Protein AF-W2MAV2-F1 (afdb_monomer_lite)

Organism: Phytophthora nicotianae (NCBI:txid4792)

pLDDT: mean 82.29, std 8.63, range [58.81, 96.38]

Sequence (93 aa):
MERYDATMWNVQEMVRYEVDIINRTNNPLEKYNRDFASRLGTHPSLLAFIEGTKKEAERYIRLMDDIKHGRQSAPHHAPPVQPVVPASYASFV

Radius of gyration: 19.49 Å; chains: 1; bounding box: 58×36×42 Å

Foldseek 3Di:
DDDDDPVLPDVVVCVVVVQDDDDPDPCVPVVVVVVLCVVQDDDHDPVSVVVSVVVVVVVVSVVSVCSSVVNDDDDDDDPDDDDDDPPVVVVDD

Structure (mmCIF, N/CA/C/O backbone):
data_AF-W2MAV2-F1
#
_entry.id   AF-W2MAV2-F1
#
loop_
_atom_site.group_PDB
_atom_site.id
_atom_site.type_symbol
_atom_site.label_atom_id
_atom_site.label_alt_id
_atom_site.label_comp_id
_atom_site.label_asym_id
_atom_site.label_entity_id
_atom_site.label_seq_id
_atom_site.pdbx_PDB_ins_code
_atom_site.Cartn_x
_atom_site.Cartn_y
_atom_site.Cartn_z
_atom_site.occupancy
_atom_site.B_iso_or_equiv
_atom_site.auth_seq_id
_atom_site.auth_comp_id
_atom_site.auth_asym_id
_atom_site.auth_atom_id
_atom_site.pdbx_PDB_model_num
ATOM 1 N N . MET A 1 1 ? -17.879 -2.624 15.041 1.00 58.81 1 MET A N 1
ATOM 2 C CA . MET A 1 1 ? -16.564 -3.186 14.674 1.00 58.81 1 MET A CA 1
ATOM 3 C C . MET A 1 1 ? -16.864 -4.398 13.820 1.00 58.81 1 MET A C 1
ATOM 5 O O . MET A 1 1 ? -17.425 -5.354 14.345 1.00 58.81 1 MET A O 1
ATOM 9 N N . GLU A 1 2 ? -16.657 -4.297 12.509 1.00 70.25 2 GLU A N 1
ATOM 10 C CA . GLU A 1 2 ? -16.868 -5.433 11.607 1.00 70.25 2 GLU A CA 1
ATOM 11 C C . GLU A 1 2 ? -15.884 -6.551 11.959 1.00 70.25 2 GLU A C 1
ATOM 13 O O . GLU A 1 2 ? -14.749 -6.288 12.367 1.00 70.25 2 GLU A O 1
ATOM 18 N N . ARG A 1 3 ? -16.352 -7.797 11.881 1.00 75.50 3 ARG A N 1
ATOM 19 C CA . ARG A 1 3 ? -15.523 -8.982 12.104 1.00 75.50 3 ARG A CA 1
ATOM 20 C C . ARG A 1 3 ? -15.126 -9.527 10.742 1.00 75.50 3 ARG A C 1
ATOM 22 O O . ARG A 1 3 ? -15.993 -9.762 9.909 1.00 75.50 3 ARG A O 1
ATOM 29 N N . TYR A 1 4 ? -13.832 -9.728 10.549 1.00 72.69 4 TYR A N 1
ATOM 30 C CA . TYR A 1 4 ? -13.276 -10.272 9.318 1.00 72.69 4 TYR A CA 1
ATOM 31 C C . TYR A 1 4 ? -12.933 -11.739 9.530 1.00 72.69 4 TYR A C 1
ATOM 33 O O . TYR A 1 4 ? -12.363 -12.099 10.563 1.00 72.69 4 TYR A O 1
ATOM 41 N N . ASP A 1 5 ? -13.304 -12.579 8.570 1.00 80.25 5 ASP A N 1
ATOM 42 C CA . ASP A 1 5 ? -12.988 -14.001 8.617 1.00 80.25 5 ASP A CA 1
ATOM 43 C C . ASP A 1 5 ? -11.471 -14.233 8.491 1.00 80.25 5 ASP A C 1
ATOM 45 O O . ASP A 1 5 ? -10.768 -13.479 7.814 1.00 80.25 5 ASP A O 1
ATOM 49 N N . ALA A 1 6 ? -10.943 -15.279 9.131 1.00 75.81 6 ALA A N 1
ATOM 50 C CA . ALA A 1 6 ? -9.512 -15.587 9.088 1.00 75.81 6 ALA A CA 1
ATOM 51 C C . ALA A 1 6 ? -9.012 -15.872 7.659 1.00 75.81 6 ALA A C 1
ATOM 53 O O . ALA A 1 6 ? -7.869 -15.548 7.325 1.00 75.81 6 ALA A O 1
ATOM 54 N N . THR A 1 7 ? -9.874 -16.409 6.787 1.00 77.69 7 THR A N 1
ATOM 55 C CA . THR A 1 7 ? -9.564 -16.618 5.367 1.00 77.69 7 THR A CA 1
ATOM 56 C C . THR A 1 7 ? -9.258 -15.311 4.651 1.00 77.69 7 THR A C 1
ATOM 58 O O . THR A 1 7 ? -8.508 -15.326 3.674 1.00 77.69 7 THR A O 1
ATOM 61 N N . MET A 1 8 ? -9.746 -14.167 5.149 1.00 73.25 8 MET A N 1
ATOM 62 C CA . MET A 1 8 ? -9.478 -12.855 4.572 1.00 73.25 8 MET A CA 1
ATOM 63 C C . MET A 1 8 ? -7.982 -12.565 4.486 1.00 73.25 8 MET A C 1
ATOM 65 O O . MET A 1 8 ? -7.530 -12.105 3.443 1.00 73.25 8 MET A O 1
ATOM 69 N N . TRP A 1 9 ? -7.213 -12.935 5.508 1.00 75.44 9 TRP A N 1
ATOM 70 C CA . TRP A 1 9 ? -5.767 -12.710 5.577 1.00 75.44 9 TRP A CA 1
ATOM 71 C C . TRP A 1 9 ? -4.934 -13.829 4.947 1.00 75.44 9 TRP A C 1
ATOM 73 O O . TRP A 1 9 ? -3.710 -13.731 4.869 1.00 75.44 9 TRP A O 1
ATOM 83 N N . ASN A 1 10 ? -5.582 -14.904 4.498 1.00 79.31 10 ASN A N 1
ATOM 84 C CA . ASN A 1 10 ? -4.896 -16.076 3.987 1.00 79.31 10 ASN A CA 1
ATOM 85 C C . ASN A 1 10 ? -4.434 -15.871 2.534 1.00 79.31 10 ASN A C 1
ATOM 87 O O . ASN A 1 10 ? -5.178 -16.108 1.583 1.00 79.31 10 ASN A O 1
ATOM 91 N N . VAL A 1 11 ? -3.182 -15.442 2.369 1.00 74.38 11 VAL A N 1
ATOM 92 C CA . VAL A 1 11 ? -2.543 -15.249 1.055 1.00 74.38 11 VAL A CA 1
ATOM 93 C C . VAL A 1 11 ? -2.269 -16.584 0.344 1.00 74.38 11 VAL A C 1
ATOM 95 O O . VAL A 1 11 ? -2.263 -16.625 -0.882 1.00 74.38 11 VAL A O 1
ATOM 98 N N . GLN A 1 12 ? -2.115 -17.696 1.077 1.00 74.31 12 GLN A N 1
ATOM 99 C CA . GLN A 1 12 ? -1.957 -19.030 0.472 1.00 74.31 12 GLN A CA 1
ATOM 100 C C . GLN A 1 12 ? -3.186 -19.437 -0.348 1.00 74.31 12 GLN A C 1
ATOM 102 O O . GLN A 1 12 ? -3.044 -20.052 -1.401 1.00 74.31 12 GLN A O 1
ATOM 107 N N . GLU A 1 13 ? -4.386 -19.049 0.085 1.00 75.00 13 GLU A N 1
ATOM 108 C CA . GLU A 1 13 ? -5.604 -19.284 -0.698 1.00 75.00 13 GLU A CA 1
ATOM 109 C C . GLU A 1 13 ? -5.573 -18.515 -2.022 1.00 75.00 13 GLU A C 1
ATOM 111 O O . GLU A 1 13 ? -5.998 -19.037 -3.041 1.00 75.00 13 GLU A O 1
ATOM 116 N N . MET A 1 14 ? -4.985 -17.318 -2.060 1.00 76.44 14 MET A N 1
ATOM 117 C CA . MET A 1 14 ? -4.873 -16.532 -3.296 1.00 76.44 14 MET A CA 1
ATOM 118 C C . MET A 1 14 ? -3.982 -17.233 -4.331 1.00 76.44 14 MET A C 1
ATOM 120 O O . MET A 1 14 ? -4.312 -17.243 -5.511 1.00 76.44 14 MET A O 1
ATOM 124 N N . VAL A 1 15 ? -2.912 -17.896 -3.879 1.00 75.94 15 VAL A N 1
ATOM 125 C CA . VAL A 1 15 ? -2.070 -18.750 -4.736 1.00 75.94 15 VAL A CA 1
ATOM 126 C C . VAL A 1 15 ? -2.855 -19.961 -5.252 1.00 75.94 15 VAL A C 1
ATOM 128 O O . VAL A 1 15 ? -2.718 -20.326 -6.415 1.00 75.94 15 VAL A O 1
ATOM 131 N N . ARG A 1 16 ? -3.707 -20.571 -4.415 1.00 74.44 16 ARG A N 1
ATOM 132 C CA . ARG A 1 16 ? -4.567 -21.702 -4.813 1.00 74.44 16 ARG A CA 1
ATOM 133 C C . ARG A 1 16 ? -5.624 -21.319 -5.849 1.00 74.44 16 ARG A C 1
ATOM 135 O O . ARG A 1 16 ? -5.929 -22.140 -6.703 1.00 74.44 16 ARG A O 1
ATOM 142 N N . TYR A 1 17 ? -6.155 -20.098 -5.787 1.00 73.50 17 TYR A N 1
ATOM 143 C CA . TYR A 1 17 ? -7.103 -19.558 -6.772 1.00 73.50 17 TYR A CA 1
ATOM 144 C C . TYR A 1 17 ? -6.414 -18.905 -7.982 1.00 73.50 17 TYR A C 1
ATOM 146 O O . TYR A 1 17 ? -7.048 -18.127 -8.689 1.00 73.50 17 TYR A O 1
ATOM 154 N N . GLU A 1 18 ? -5.128 -19.199 -8.210 1.00 78.06 18 GLU A N 1
ATOM 155 C CA . GLU A 1 18 ? -4.349 -18.720 -9.362 1.00 78.06 18 GLU A CA 1
ATOM 156 C C . GLU A 1 18 ? -4.318 -17.187 -9.500 1.00 78.06 18 GLU A C 1
ATOM 158 O O . GLU A 1 18 ? -4.153 -16.640 -10.591 1.00 78.06 18 GLU A O 1
ATOM 163 N N . VAL A 1 19 ? -4.441 -16.466 -8.380 1.00 76.12 19 VAL A N 1
ATOM 164 C CA . VAL A 1 19 ? -4.232 -15.019 -8.366 1.00 76.12 19 VAL A CA 1
ATOM 165 C C . VAL A 1 19 ? -2.746 -14.754 -8.590 1.00 76.12 19 VAL A C 1
ATOM 167 O O . VAL A 1 19 ? -1.903 -15.150 -7.782 1.00 76.12 19 VAL A O 1
ATOM 170 N N . ASP A 1 20 ? -2.422 -14.053 -9.675 1.00 71.69 20 ASP A N 1
ATOM 171 C CA . ASP A 1 20 ? -1.049 -13.683 -10.015 1.00 71.69 20 ASP A CA 1
ATOM 172 C C . ASP A 1 20 ? -0.522 -12.589 -9.068 1.00 71.69 20 ASP A C 1
ATOM 174 O O . ASP A 1 20 ? -0.754 -11.389 -9.248 1.00 71.69 20 ASP A O 1
ATOM 178 N N . ILE A 1 21 ? 0.169 -13.008 -8.003 1.00 70.69 21 ILE A N 1
ATOM 179 C CA . ILE A 1 21 ? 0.787 -12.109 -7.023 1.00 70.69 21 ILE A CA 1
ATOM 180 C C . ILE A 1 21 ? 2.266 -11.932 -7.370 1.00 70.69 21 ILE A C 1
ATOM 182 O O . ILE A 1 21 ? 3.135 -12.657 -6.885 1.00 70.69 21 ILE A O 1
ATOM 186 N N . ILE A 1 22 ? 2.569 -10.912 -8.173 1.00 68.50 22 ILE A N 1
ATOM 187 C CA . ILE A 1 22 ? 3.950 -10.550 -8.515 1.00 68.50 22 ILE A CA 1
ATOM 188 C C . ILE A 1 22 ? 4.412 -9.380 -7.646 1.00 68.50 22 ILE A C 1
ATOM 190 O O . ILE A 1 22 ? 3.917 -8.256 -7.768 1.00 68.50 22 ILE A O 1
ATOM 194 N N . ASN A 1 23 ? 5.430 -9.603 -6.812 1.00 65.19 23 ASN A N 1
ATOM 195 C CA . ASN A 1 23 ? 6.102 -8.504 -6.125 1.00 65.19 23 ASN A CA 1
ATOM 196 C C . ASN A 1 23 ? 7.043 -7.774 -7.096 1.00 65.19 23 ASN A C 1
ATOM 198 O O . ASN A 1 23 ? 8.140 -8.240 -7.388 1.00 65.19 23 ASN A O 1
ATOM 202 N N . ARG A 1 24 ? 6.601 -6.621 -7.609 1.00 64.75 24 ARG A N 1
ATOM 203 C CA . ARG A 1 24 ? 7.364 -5.796 -8.566 1.00 64.75 24 ARG A CA 1
ATOM 204 C C . ARG A 1 24 ? 8.171 -4.670 -7.917 1.00 64.75 24 ARG A C 1
ATOM 206 O O . ARG A 1 24 ? 8.642 -3.781 -8.620 1.00 64.75 24 ARG A O 1
ATOM 213 N N . THR A 1 25 ? 8.300 -4.651 -6.591 1.00 66.00 25 THR A N 1
ATOM 214 C CA . THR A 1 25 ? 9.004 -3.576 -5.889 1.00 66.00 25 THR A CA 1
ATOM 215 C C . THR A 1 25 ? 10.113 -4.159 -5.016 1.00 66.00 25 THR A C 1
ATOM 217 O O . THR A 1 25 ? 9.878 -5.015 -4.171 1.00 66.00 25 THR A O 1
ATOM 220 N N . ASN A 1 26 ? 11.332 -3.644 -5.175 1.00 74.31 26 ASN A N 1
ATOM 221 C CA . ASN A 1 26 ? 12.499 -4.128 -4.425 1.00 74.31 26 ASN A CA 1
ATOM 222 C C . ASN A 1 26 ? 12.489 -3.691 -2.946 1.00 74.31 26 ASN A C 1
ATOM 224 O O . ASN A 1 26 ? 13.343 -4.113 -2.176 1.00 74.31 26 ASN A O 1
ATOM 228 N N . ASN A 1 27 ? 11.544 -2.830 -2.543 1.00 83.44 27 ASN A N 1
ATOM 229 C CA . ASN A 1 27 ? 11.407 -2.351 -1.167 1.00 83.44 27 ASN A CA 1
ATOM 230 C C . ASN A 1 27 ? 9.937 -2.026 -0.790 1.00 83.44 27 ASN A C 1
ATOM 232 O O . ASN A 1 27 ? 9.544 -0.854 -0.734 1.00 83.44 27 ASN A O 1
ATOM 236 N N . PRO A 1 28 ? 9.082 -3.052 -0.610 1.00 79.31 28 PRO A N 1
ATOM 237 C CA . PRO A 1 28 ? 7.640 -2.871 -0.405 1.00 79.31 28 PRO A CA 1
ATOM 238 C C . PRO A 1 28 ? 7.297 -2.214 0.928 1.00 79.31 28 PRO A C 1
ATOM 240 O O . PRO A 1 28 ? 6.383 -1.392 0.979 1.00 79.31 28 PRO A O 1
ATOM 243 N N . LEU A 1 29 ? 8.045 -2.536 1.984 1.00 85.38 29 LEU A N 1
ATOM 244 C CA . LEU A 1 29 ? 7.806 -1.992 3.316 1.00 85.38 29 LEU A CA 1
ATOM 245 C C . LEU A 1 29 ? 8.099 -0.490 3.367 1.00 85.38 29 LEU A C 1
ATOM 247 O O . LEU A 1 29 ? 7.298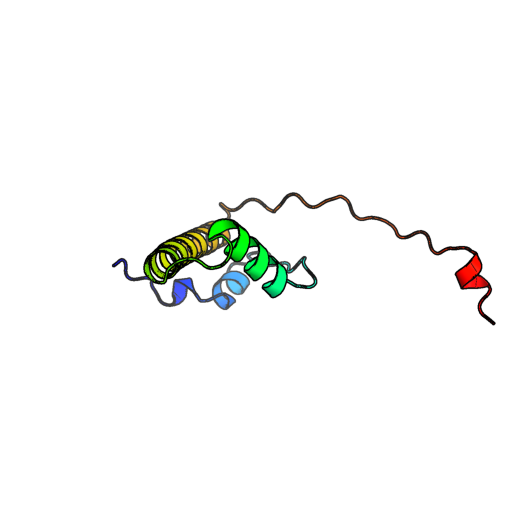 0.275 3.892 1.00 85.38 29 LEU A O 1
ATOM 251 N N . GLU A 1 30 ? 9.199 -0.054 2.755 1.00 88.75 30 GLU A N 1
ATOM 252 C CA . GLU A 1 30 ? 9.547 1.366 2.673 1.00 88.75 30 GLU A CA 1
ATOM 253 C C . GLU A 1 30 ? 8.508 2.165 1.888 1.00 88.75 30 GLU A C 1
ATOM 255 O O . GLU A 1 30 ? 8.104 3.252 2.301 1.00 88.75 30 GLU A O 1
ATOM 260 N N . LYS A 1 31 ? 8.034 1.621 0.757 1.00 86.56 31 LYS A N 1
ATOM 261 C CA . LYS A 1 31 ? 6.955 2.253 -0.007 1.00 86.56 31 LYS A CA 1
ATOM 262 C C . LYS A 1 31 ? 5.698 2.392 0.850 1.00 86.56 31 LYS A C 1
ATOM 264 O O . LYS A 1 31 ? 5.134 3.479 0.899 1.00 86.56 31 LYS A O 1
ATOM 269 N N . TYR A 1 32 ? 5.294 1.323 1.536 1.00 88.94 32 TYR A N 1
ATOM 270 C CA . TYR A 1 32 ? 4.146 1.360 2.438 1.00 88.94 32 TYR A CA 1
ATOM 271 C C . TYR A 1 32 ? 4.316 2.421 3.531 1.00 88.94 32 TYR A C 1
ATOM 273 O O . TYR A 1 32 ? 3.428 3.251 3.703 1.00 88.94 32 TYR A O 1
ATOM 281 N N . ASN A 1 33 ? 5.461 2.447 4.218 1.00 89.56 33 ASN A N 1
ATOM 282 C CA . ASN A 1 33 ? 5.725 3.406 5.290 1.00 89.56 33 ASN A CA 1
ATOM 283 C C . ASN A 1 33 ? 5.663 4.850 4.786 1.00 89.56 33 ASN A C 1
ATOM 285 O O . ASN A 1 33 ? 5.067 5.703 5.440 1.00 89.56 33 ASN A O 1
ATOM 289 N N . ARG A 1 34 ? 6.227 5.123 3.604 1.00 90.38 34 ARG A N 1
ATOM 290 C CA . ARG A 1 34 ? 6.174 6.446 2.975 1.00 90.38 34 ARG A CA 1
ATOM 291 C C . ARG A 1 34 ? 4.750 6.843 2.586 1.00 90.38 34 ARG A C 1
ATOM 293 O O . ARG A 1 34 ? 4.334 7.958 2.892 1.00 90.38 34 ARG A O 1
ATOM 300 N N . ASP A 1 35 ? 4.000 5.945 1.951 1.00 89.69 35 ASP A N 1
ATOM 301 C CA . ASP A 1 35 ? 2.610 6.194 1.554 1.00 89.69 35 ASP A CA 1
ATOM 302 C C . ASP A 1 35 ? 1.728 6.430 2.793 1.00 89.69 35 ASP A C 1
ATOM 304 O O . ASP A 1 35 ? 0.947 7.380 2.832 1.00 89.69 35 ASP A O 1
ATOM 308 N N . PHE A 1 36 ? 1.892 5.618 3.838 1.00 90.56 36 PHE A N 1
ATOM 309 C CA . PHE A 1 36 ? 1.192 5.769 5.113 1.00 90.56 36 PHE A CA 1
ATOM 310 C C . PHE A 1 36 ? 1.537 7.093 5.806 1.00 90.56 36 PHE A C 1
ATOM 312 O O . PHE A 1 36 ? 0.635 7.845 6.181 1.00 90.56 36 PHE A O 1
ATOM 319 N N . ALA A 1 37 ? 2.827 7.429 5.904 1.00 90.81 37 ALA A N 1
ATOM 320 C CA . ALA A 1 37 ? 3.283 8.696 6.470 1.00 90.81 37 ALA A CA 1
ATOM 321 C C . ALA A 1 37 ? 2.738 9.902 5.688 1.00 90.81 37 ALA A C 1
ATOM 323 O O . ALA A 1 37 ? 2.285 10.869 6.295 1.00 90.81 37 ALA A O 1
ATOM 324 N N . SER A 1 38 ? 2.695 9.832 4.351 1.00 90.88 38 SER A N 1
ATOM 325 C CA . SER A 1 38 ? 2.134 10.905 3.516 1.00 90.88 38 SER A CA 1
ATOM 326 C C . SER A 1 38 ? 0.648 11.172 3.780 1.00 90.88 38 SER A C 1
ATOM 328 O O . SER A 1 38 ? 0.196 12.304 3.631 1.00 90.88 38 SER A O 1
ATOM 330 N N . ARG A 1 39 ? -0.112 10.150 4.202 1.00 89.81 39 ARG A N 1
ATOM 331 C CA . ARG A 1 39 ? -1.544 10.266 4.525 1.00 89.81 39 ARG A CA 1
ATOM 332 C C . ARG A 1 39 ? -1.789 10.782 5.938 1.00 89.81 39 ARG A C 1
ATOM 334 O O . ARG A 1 39 ? -2.761 11.497 6.156 1.00 89.81 39 ARG A O 1
ATOM 341 N N . LEU A 1 40 ? -0.945 10.391 6.891 1.00 90.00 40 LEU A N 1
ATOM 342 C CA . LEU A 1 40 ? -1.058 10.804 8.293 1.00 90.00 40 LEU A CA 1
ATOM 343 C C . LEU A 1 40 ? -0.454 12.184 8.575 1.00 90.00 40 LEU A C 1
ATOM 345 O O . LEU A 1 40 ? -0.856 12.837 9.536 1.00 90.00 40 LEU A O 1
ATOM 349 N N . GLY A 1 41 ? 0.511 12.610 7.759 1.00 87.06 41 GLY A N 1
ATOM 350 C CA . GLY A 1 41 ? 1.338 13.778 8.029 1.00 87.06 41 GLY A CA 1
ATOM 351 C C . GLY A 1 41 ? 2.452 13.495 9.040 1.00 87.06 41 GLY A C 1
ATOM 352 O O . GLY A 1 41 ? 2.536 12.431 9.658 1.00 87.06 41 GLY A O 1
ATOM 353 N N . THR A 1 42 ? 3.345 14.469 9.199 1.00 85.88 42 THR A N 1
ATOM 354 C CA . THR A 1 42 ? 4.488 14.366 10.111 1.00 85.88 42 THR A CA 1
ATOM 355 C C . THR A 1 42 ? 4.037 14.651 11.547 1.00 85.88 42 THR A C 1
ATOM 357 O O . THR A 1 42 ? 3.499 15.719 11.821 1.00 85.88 42 THR A O 1
ATOM 360 N N . HIS A 1 43 ? 4.281 13.708 12.464 1.00 88.94 43 HIS A N 1
ATOM 361 C CA . HIS A 1 43 ? 3.942 13.794 13.898 1.00 88.94 43 HIS A CA 1
ATOM 362 C C . HIS A 1 43 ? 2.445 14.019 14.209 1.00 88.94 43 HIS A C 1
ATOM 364 O O . HIS A 1 43 ? 2.082 15.018 14.835 1.00 88.94 43 HIS A O 1
ATOM 370 N N . PRO A 1 44 ? 1.556 13.086 13.821 1.00 92.06 44 PRO A N 1
ATOM 371 C CA . PRO A 1 44 ? 0.144 13.176 14.174 1.00 92.06 44 PRO A CA 1
ATOM 372 C C . PRO A 1 44 ? -0.062 13.075 15.692 1.00 92.06 44 PRO A C 1
ATOM 374 O O . PRO A 1 44 ? 0.691 12.404 16.402 1.00 92.06 44 PRO A O 1
ATOM 377 N N . SER A 1 45 ? -1.136 13.689 16.196 1.00 95.88 45 SER A N 1
ATOM 378 C CA . SER A 1 45 ? -1.602 13.417 17.559 1.00 95.88 45 SER A CA 1
ATOM 379 C C . SER A 1 45 ? -1.984 11.940 17.705 1.00 95.88 45 SER A C 1
ATOM 381 O O . SER A 1 45 ? -2.325 11.278 16.723 1.00 95.88 45 SER A O 1
ATOM 383 N N . LEU A 1 46 ? -1.990 11.413 18.934 1.00 95.44 46 LEU A N 1
ATOM 384 C CA . LEU A 1 46 ? -2.360 10.013 19.174 1.00 95.44 46 LEU A CA 1
ATOM 385 C C . LEU A 1 46 ? -3.753 9.674 18.612 1.00 95.44 46 LEU A C 1
ATOM 387 O O . LEU A 1 46 ? -3.943 8.611 18.028 1.00 95.44 46 LEU A O 1
ATOM 391 N N . LEU A 1 47 ? -4.718 10.591 18.742 1.00 96.38 47 LEU A N 1
ATOM 392 C CA . LEU A 1 47 ? -6.065 10.409 18.195 1.00 96.38 47 LEU A CA 1
ATOM 393 C C . LEU A 1 47 ? -6.059 10.354 16.663 1.00 96.38 47 LEU A C 1
ATOM 395 O O . LEU A 1 47 ? -6.637 9.430 16.092 1.00 96.38 47 LEU A O 1
ATOM 399 N N . ALA A 1 48 ? -5.360 11.286 16.008 1.00 93.12 48 ALA A N 1
ATOM 400 C CA . ALA A 1 48 ? -5.239 11.303 14.551 1.00 93.12 48 ALA A CA 1
ATOM 401 C C . ALA A 1 48 ? -4.516 10.051 14.028 1.00 93.12 48 ALA A C 1
ATOM 403 O O . ALA A 1 48 ? -4.923 9.469 13.023 1.00 93.12 48 ALA A O 1
ATOM 404 N N . PHE A 1 49 ? -3.491 9.587 14.748 1.00 94.06 49 PHE A N 1
ATOM 405 C CA . PHE A 1 49 ? -2.786 8.349 14.440 1.00 94.06 49 PHE A CA 1
ATOM 406 C C . PHE A 1 49 ? -3.708 7.127 14.527 1.00 94.06 49 PHE A C 1
ATOM 408 O O . PHE A 1 49 ? -3.756 6.328 13.592 1.00 94.06 49 PHE A O 1
ATOM 415 N N . ILE A 1 50 ? -4.467 6.982 15.621 1.00 95.25 50 ILE A N 1
ATOM 416 C CA . ILE A 1 50 ? -5.410 5.867 15.800 1.00 95.25 50 ILE A CA 1
ATOM 417 C C . ILE A 1 50 ? -6.475 5.887 14.700 1.00 95.25 50 ILE A C 1
ATOM 419 O O . ILE A 1 50 ? -6.782 4.844 14.120 1.00 95.25 50 ILE A O 1
ATOM 423 N N . GLU A 1 51 ? -7.041 7.056 14.403 1.00 94.50 51 GLU A N 1
ATOM 424 C CA . GLU A 1 51 ? -8.072 7.191 13.376 1.00 94.50 51 GLU A CA 1
ATOM 425 C C . GLU A 1 51 ? -7.532 6.856 11.981 1.00 94.50 51 GLU A C 1
ATOM 427 O O . GLU A 1 51 ? -8.146 6.075 11.251 1.00 94.50 51 GLU A O 1
ATOM 432 N N . GLY A 1 52 ? -6.364 7.385 11.616 1.00 93.06 52 GLY A N 1
ATOM 433 C CA . GLY A 1 52 ? -5.758 7.093 10.321 1.00 93.06 52 GLY A CA 1
ATOM 434 C C . GLY A 1 52 ? -5.287 5.642 10.194 1.00 93.06 52 GLY A C 1
ATOM 435 O O . GLY A 1 52 ? -5.454 5.047 9.134 1.00 93.06 52 GLY A O 1
ATOM 436 N N . THR A 1 53 ? -4.815 5.022 11.279 1.00 92.50 53 THR A N 1
ATOM 437 C CA . THR A 1 53 ? -4.468 3.589 11.290 1.00 92.50 53 THR A CA 1
ATOM 438 C C . THR A 1 53 ? -5.702 2.712 11.063 1.00 92.50 53 THR A C 1
ATOM 440 O O . THR A 1 53 ? -5.634 1.750 10.301 1.00 92.50 53 T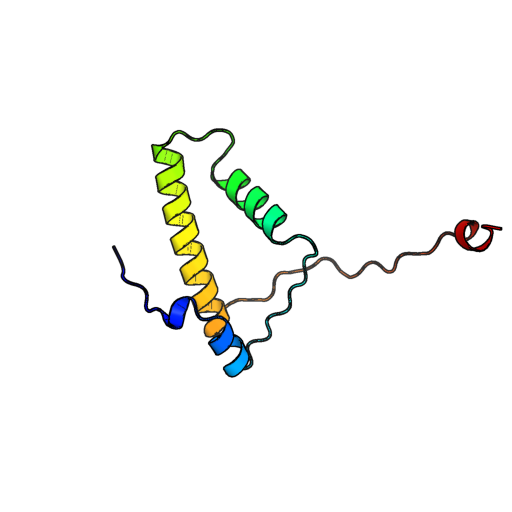HR A O 1
ATOM 443 N N . LYS A 1 54 ? -6.855 3.055 11.657 1.00 93.62 54 LYS A N 1
ATOM 444 C CA . LYS A 1 54 ? -8.123 2.346 11.395 1.00 93.62 54 LYS A CA 1
ATOM 445 C C . LYS A 1 54 ? -8.539 2.456 9.929 1.00 93.62 54 LYS A C 1
ATOM 447 O O . LYS A 1 54 ? -8.836 1.440 9.309 1.00 93.62 54 LYS A O 1
ATOM 452 N N . LYS A 1 55 ? -8.496 3.669 9.365 1.00 93.25 55 LYS A N 1
ATOM 453 C CA . LYS A 1 55 ? -8.799 3.905 7.943 1.00 93.25 55 LYS A CA 1
ATOM 454 C C . LYS A 1 55 ? -7.852 3.130 7.026 1.00 93.25 55 LYS A C 1
ATOM 456 O O . LYS A 1 55 ? -8.292 2.575 6.022 1.00 93.25 55 LYS A O 1
ATOM 461 N N . GLU A 1 56 ? -6.568 3.055 7.372 1.00 93.00 56 GLU A N 1
ATOM 462 C CA . GLU A 1 56 ? -5.591 2.291 6.596 1.00 93.00 56 GLU A CA 1
ATOM 463 C C . GLU A 1 56 ? -5.860 0.785 6.651 1.00 93.00 56 GLU A C 1
ATOM 465 O O . GLU A 1 56 ? -5.809 0.122 5.615 1.00 93.00 56 GLU A O 1
ATOM 470 N N . ALA A 1 57 ? -6.211 0.253 7.824 1.00 90.50 57 ALA A N 1
ATOM 471 C CA . ALA A 1 57 ? -6.597 -1.147 7.971 1.00 90.50 57 ALA A CA 1
ATOM 472 C C . ALA A 1 57 ? -7.838 -1.482 7.124 1.00 90.50 57 ALA A C 1
ATOM 474 O O . ALA A 1 57 ? -7.816 -2.448 6.365 1.00 90.50 57 ALA A O 1
ATOM 475 N N . GLU A 1 58 ? -8.885 -0.650 7.178 1.00 91.44 58 GLU A N 1
ATOM 476 C CA . GLU A 1 58 ? -10.083 -0.804 6.335 1.00 91.44 58 GLU A CA 1
ATOM 477 C C . GLU A 1 58 ? -9.747 -0.763 4.838 1.00 91.44 58 GLU A C 1
ATOM 479 O O . GLU A 1 58 ? -10.257 -1.566 4.054 1.00 91.44 58 GLU A O 1
ATOM 484 N N . ARG A 1 59 ? -8.855 0.146 4.428 1.00 91.25 59 ARG A N 1
ATOM 485 C CA . ARG A 1 59 ? -8.389 0.241 3.040 1.00 91.25 59 ARG A CA 1
ATOM 486 C C . ARG A 1 59 ? -7.676 -1.035 2.597 1.00 91.25 59 ARG A C 1
ATOM 488 O O . ARG A 1 59 ? -7.918 -1.507 1.489 1.00 91.25 59 ARG A O 1
ATOM 495 N N . TYR A 1 60 ? -6.806 -1.584 3.442 1.00 88.50 60 TYR A N 1
ATOM 496 C CA . TYR A 1 60 ? -6.066 -2.812 3.145 1.00 88.50 60 TYR A CA 1
ATOM 497 C C . TYR A 1 60 ? -6.976 -4.028 3.021 1.00 88.50 60 TYR A C 1
ATOM 499 O O . TYR A 1 60 ? -6.804 -4.838 2.117 1.00 88.50 60 TYR A O 1
ATOM 507 N N . ILE A 1 61 ? -7.974 -4.118 3.889 1.00 88.19 61 ILE A N 1
ATOM 508 C CA . ILE A 1 61 ? -9.000 -5.156 3.855 1.00 88.19 61 ILE A CA 1
ATOM 509 C C . ILE A 1 61 ? -9.747 -5.120 2.518 1.00 88.19 61 ILE A C 1
ATOM 511 O O . ILE A 1 61 ? -9.795 -6.130 1.818 1.00 88.19 61 ILE A O 1
ATOM 515 N N . ARG A 1 62 ? -10.249 -3.949 2.106 1.00 89.31 62 ARG A N 1
ATOM 516 C CA . ARG A 1 62 ? -10.918 -3.794 0.801 1.00 89.31 62 ARG A CA 1
ATOM 517 C C . ARG A 1 62 ? -9.992 -4.148 -0.358 1.00 89.31 62 ARG A C 1
ATOM 519 O O . ARG A 1 62 ? -10.388 -4.888 -1.246 1.00 89.31 62 ARG A O 1
ATOM 526 N N . LEU A 1 63 ? -8.739 -3.695 -0.305 1.00 87.00 63 LEU A N 1
ATOM 527 C CA . LEU A 1 63 ? -7.729 -4.022 -1.311 1.00 87.00 63 LEU A CA 1
ATOM 528 C C . LEU A 1 63 ? -7.518 -5.537 -1.445 1.00 87.00 63 LEU A C 1
ATOM 530 O O . LEU A 1 63 ? -7.463 -6.047 -2.559 1.00 87.00 63 LEU A O 1
ATOM 534 N N . MET A 1 64 ? -7.385 -6.256 -0.331 1.00 84.50 64 MET A N 1
ATOM 535 C CA . MET A 1 64 ? -7.203 -7.708 -0.352 1.00 84.50 64 MET A CA 1
ATOM 536 C C . MET A 1 64 ? -8.425 -8.424 -0.919 1.00 84.50 64 MET A C 1
ATOM 538 O O . MET A 1 64 ? -8.271 -9.358 -1.704 1.00 84.50 64 MET A O 1
ATOM 542 N N . ASP A 1 65 ? -9.623 -7.969 -0.556 1.00 85.94 65 ASP A N 1
ATOM 543 C CA . ASP A 1 65 ? -1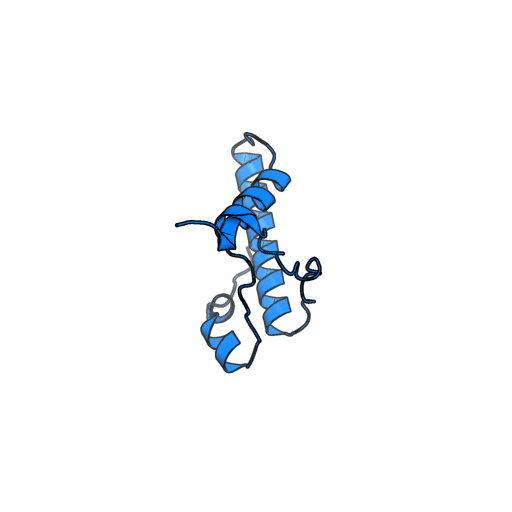0.867 -8.495 -1.107 1.00 85.94 65 ASP A CA 1
ATOM 544 C C . ASP A 1 65 ? -10.968 -8.248 -2.619 1.00 85.94 65 ASP A C 1
ATOM 546 O O . ASP A 1 65 ? -11.285 -9.156 -3.384 1.00 85.94 65 ASP A O 1
ATOM 550 N N . ASP A 1 66 ? -10.618 -7.048 -3.079 1.00 86.62 66 ASP A N 1
ATOM 551 C CA . ASP A 1 66 ? -10.624 -6.700 -4.499 1.00 86.62 66 ASP A CA 1
ATOM 552 C C . ASP A 1 66 ? -9.601 -7.504 -5.302 1.00 86.62 66 ASP A C 1
ATOM 554 O O . ASP A 1 66 ? -9.905 -7.928 -6.416 1.00 86.62 66 ASP A O 1
ATOM 558 N N . ILE A 1 67 ? -8.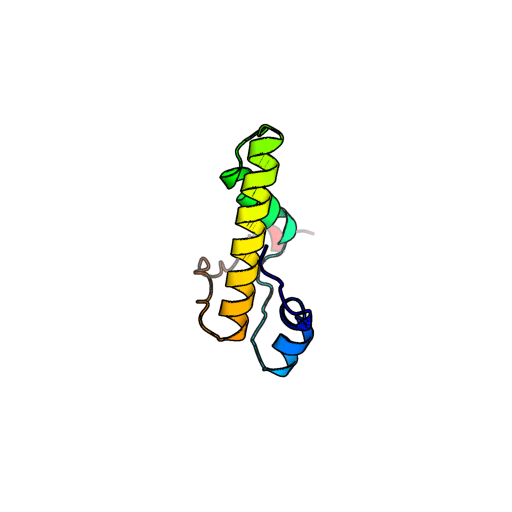410 -7.759 -4.750 1.00 82.75 67 ILE A N 1
ATOM 559 C CA . ILE A 1 67 ? -7.408 -8.621 -5.395 1.00 82.75 67 ILE A CA 1
ATOM 560 C C . ILE A 1 67 ? -7.941 -10.055 -5.505 1.00 82.75 67 ILE A C 1
ATOM 562 O O . ILE A 1 67 ? -7.853 -10.652 -6.575 1.00 82.75 67 ILE A O 1
ATOM 566 N N . LYS A 1 68 ? -8.534 -10.600 -4.433 1.00 81.25 68 LYS A N 1
ATOM 567 C CA . LYS A 1 68 ? -9.104 -11.960 -4.425 1.00 81.25 68 LYS A CA 1
ATOM 568 C C . LYS A 1 68 ? -10.179 -12.168 -5.481 1.00 81.25 68 LYS A C 1
ATOM 570 O O . LYS A 1 68 ? -10.259 -13.238 -6.069 1.00 81.25 68 LYS A O 1
ATOM 575 N N . HIS A 1 69 ? -10.991 -11.147 -5.716 1.00 84.62 69 HIS A N 1
ATOM 576 C CA . HIS A 1 69 ? -12.088 -11.205 -6.673 1.00 84.62 69 HIS A CA 1
ATOM 577 C C . HIS A 1 69 ? -11.715 -10.657 -8.058 1.00 84.62 69 HIS A C 1
ATOM 579 O O . HIS A 1 69 ? -12.605 -10.432 -8.876 1.00 84.62 69 HIS A O 1
ATOM 585 N N . GLY A 1 70 ? -10.431 -10.378 -8.319 1.00 81.75 70 GLY A N 1
ATOM 586 C CA . GLY A 1 70 ? -9.969 -9.841 -9.604 1.00 81.75 70 GLY A CA 1
ATOM 587 C C . GLY A 1 70 ? -10.525 -8.453 -9.950 1.00 81.75 70 GLY A C 1
ATOM 588 O O . GLY A 1 70 ? -10.491 -8.046 -11.107 1.00 81.75 70 GLY A O 1
ATOM 589 N N . ARG A 1 71 ? -11.050 -7.715 -8.964 1.00 87.88 71 ARG A N 1
ATOM 590 C CA . ARG A 1 71 ? -11.560 -6.345 -9.141 1.00 87.88 71 ARG A CA 1
ATOM 591 C C . ARG A 1 71 ? -10.443 -5.310 -9.131 1.00 87.88 71 ARG A C 1
ATOM 593 O O . ARG A 1 71 ? -10.628 -4.208 -9.644 1.00 87.88 71 ARG A O 1
ATOM 600 N N . GLN A 1 72 ? -9.294 -5.647 -8.546 1.00 84.62 72 GLN A N 1
ATOM 601 C CA . GLN A 1 72 ? -8.164 -4.735 -8.509 1.00 84.62 72 GLN A CA 1
ATOM 602 C C . GLN A 1 72 ? -7.445 -4.683 -9.861 1.00 84.62 72 GLN A C 1
ATOM 604 O O . GLN A 1 72 ? -7.053 -5.706 -10.416 1.00 84.62 72 GLN A O 1
ATOM 609 N N . SER A 1 73 ? -7.212 -3.471 -10.358 1.00 79.44 73 SER A N 1
ATOM 610 C CA . SER A 1 73 ? -6.399 -3.253 -11.554 1.00 79.44 73 SER A CA 1
ATOM 611 C C . SER A 1 73 ? -4.913 -3.249 -11.207 1.00 79.44 73 SER A C 1
ATOM 613 O O . SER A 1 73 ? -4.501 -2.721 -10.169 1.00 79.44 73 SER A O 1
ATOM 615 N N . ALA A 1 74 ? -4.088 -3.807 -12.094 1.00 73.81 74 ALA A N 1
ATOM 616 C CA . ALA A 1 74 ? -2.641 -3.741 -11.944 1.00 73.81 74 ALA A CA 1
ATOM 617 C C . ALA A 1 74 ? -2.175 -2.268 -11.892 1.00 73.81 74 ALA A C 1
ATOM 619 O O . ALA A 1 74 ? -2.648 -1.450 -12.689 1.00 73.81 74 ALA A O 1
ATOM 620 N N . PRO A 1 75 ? -1.243 -1.904 -10.991 1.00 73.12 75 PRO A N 1
ATOM 621 C CA . PRO A 1 75 ? -0.686 -0.559 -10.960 1.00 73.12 75 PRO A CA 1
ATOM 622 C C . PRO A 1 75 ? -0.034 -0.201 -12.299 1.00 73.12 75 PRO A C 1
ATOM 624 O O . PRO A 1 75 ? 0.655 -1.023 -12.906 1.00 73.12 75 PRO A O 1
ATOM 627 N N . HIS A 1 76 ? -0.194 1.047 -12.739 1.00 77.00 76 HIS A N 1
ATOM 628 C CA . HIS A 1 76 ? 0.543 1.544 -13.896 1.00 77.00 76 HIS A CA 1
ATOM 629 C C . HIS A 1 76 ? 2.015 1.737 -13.508 1.00 77.00 76 HIS A C 1
ATOM 631 O O . HIS A 1 76 ? 2.347 2.594 -12.686 1.00 77.00 76 HIS A O 1
ATOM 637 N N . HIS A 1 77 ? 2.896 0.907 -14.062 1.00 70.94 77 HIS A N 1
ATOM 638 C CA . HIS A 1 77 ? 4.337 1.014 -13.860 1.00 70.94 77 HIS A CA 1
ATOM 639 C C . HIS A 1 77 ? 4.965 1.830 -14.989 1.00 70.94 77 HIS A C 1
ATOM 641 O O . HIS A 1 77 ? 4.535 1.731 -16.138 1.00 70.94 77 HIS A O 1
ATOM 647 N N . ALA A 1 78 ? 6.008 2.599 -14.668 1.00 77.00 78 ALA A N 1
ATOM 648 C CA . ALA A 1 78 ? 6.850 3.197 -15.696 1.00 77.00 78 ALA A CA 1
ATOM 649 C C . ALA A 1 78 ? 7.416 2.092 -16.611 1.00 77.00 78 ALA A C 1
ATOM 651 O O . ALA A 1 78 ? 7.692 0.987 -16.123 1.00 77.00 78 ALA A O 1
ATOM 652 N N . PRO A 1 79 ? 7.586 2.360 -17.917 1.00 79.88 79 PRO A N 1
ATOM 653 C CA . PRO A 1 79 ? 8.172 1.388 -18.826 1.00 79.88 79 PRO A CA 1
ATOM 654 C C . PRO A 1 79 ? 9.568 0.962 -18.336 1.00 79.88 79 PRO A C 1
ATOM 656 O O . PRO A 1 79 ? 10.297 1.790 -17.778 1.00 79.88 79 PRO A O 1
ATOM 659 N N . PRO A 1 80 ? 9.958 -0.312 -18.529 1.00 78.31 80 PRO A N 1
ATOM 660 C CA . PRO A 1 80 ? 11.288 -0.779 -18.166 1.00 78.31 80 PRO A CA 1
ATOM 661 C C . PRO A 1 80 ? 12.359 0.064 -18.862 1.00 78.31 80 PRO A C 1
ATOM 663 O O . PRO A 1 80 ? 12.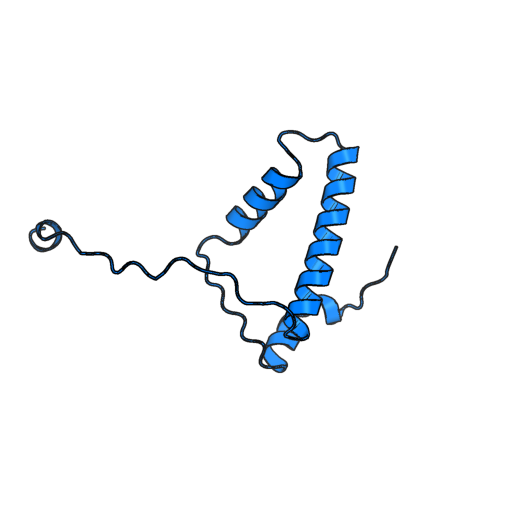335 0.225 -20.082 1.00 78.31 80 PRO A O 1
ATOM 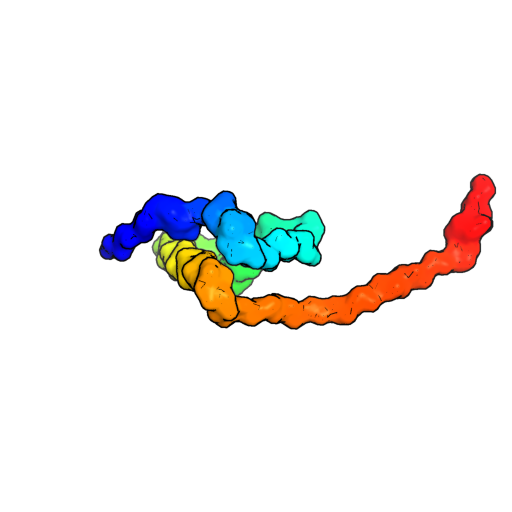666 N N . VAL A 1 81 ? 13.315 0.582 -18.094 1.00 82.25 81 VAL A N 1
ATOM 667 C CA . VAL A 1 81 ? 14.511 1.215 -18.654 1.00 82.25 81 VAL A CA 1
ATOM 668 C C . VAL A 1 81 ? 15.501 0.106 -18.983 1.00 82.25 81 VAL A C 1
ATOM 670 O O . VAL A 1 81 ? 15.846 -0.681 -18.104 1.00 82.25 81 VAL A O 1
ATOM 673 N N . GLN A 1 82 ? 15.971 0.039 -20.229 1.00 83.56 82 GLN A N 1
ATOM 674 C CA . GLN A 1 82 ? 17.164 -0.746 -20.543 1.00 83.56 82 GLN A CA 1
ATOM 675 C C . GLN A 1 82 ? 18.387 0.072 -20.116 1.00 83.56 82 GLN A C 1
ATOM 677 O O . GLN A 1 82 ? 18.635 1.127 -20.708 1.00 83.56 82 GLN A O 1
ATOM 682 N N . PRO A 1 83 ? 19.134 -0.344 -19.078 1.00 82.44 83 PRO A N 1
ATOM 683 C CA . PRO A 1 83 ? 20.339 0.369 -18.695 1.00 82.44 83 PRO A CA 1
ATOM 684 C C . PRO A 1 83 ? 21.375 0.227 -19.814 1.00 82.44 83 PRO A C 1
ATOM 686 O O . PRO A 1 83 ? 21.752 -0.882 -20.188 1.00 82.44 83 PRO A O 1
ATOM 689 N N . VAL A 1 84 ? 21.848 1.352 -20.348 1.00 86.44 84 VAL A N 1
ATOM 690 C CA . VAL A 1 84 ? 23.010 1.358 -21.239 1.00 86.44 84 VAL A CA 1
ATOM 691 C C . VAL A 1 84 ? 24.246 1.269 -20.357 1.00 86.44 84 VAL A C 1
ATOM 693 O O . VAL A 1 84 ? 24.519 2.184 -19.580 1.00 86.44 84 VAL A O 1
ATOM 696 N N . VAL A 1 85 ? 24.982 0.163 -20.454 1.00 83.88 85 VAL A N 1
ATOM 697 C CA . VAL A 1 85 ? 26.272 0.022 -19.772 1.00 83.88 85 VAL A CA 1
ATOM 698 C C . VAL A 1 85 ? 27.248 1.015 -20.414 1.00 83.88 85 VAL A C 1
ATOM 700 O O . VAL A 1 85 ? 27.473 0.928 -21.624 1.00 83.88 85 VAL A O 1
ATOM 703 N N . PRO A 1 86 ? 27.820 1.973 -19.660 1.00 88.56 86 PRO A N 1
ATOM 704 C CA . PRO A 1 86 ? 28.791 2.904 -20.219 1.00 88.56 86 PRO A CA 1
ATOM 705 C C . PRO A 1 86 ? 29.990 2.149 -20.795 1.00 88.56 86 PRO A C 1
ATOM 707 O O . PRO A 1 86 ? 30.488 1.216 -20.170 1.00 88.56 86 PRO A O 1
ATOM 710 N N . ALA A 1 87 ? 30.503 2.580 -21.949 1.00 82.19 87 ALA A N 1
ATOM 711 C CA . ALA A 1 87 ? 31.663 1.940 -22.579 1.00 82.19 87 ALA A CA 1
ATOM 712 C C . ALA A 1 87 ? 32.887 1.866 -21.642 1.00 82.19 87 ALA A C 1
ATOM 714 O O . ALA A 1 87 ? 33.671 0.926 -21.720 1.00 82.19 87 ALA A O 1
ATOM 715 N N . SER A 1 88 ? 33.007 2.808 -20.700 1.00 84.38 88 SER A N 1
ATOM 716 C CA . SER A 1 88 ? 34.051 2.827 -19.671 1.00 84.38 88 SER A CA 1
ATOM 717 C C . SER A 1 88 ? 34.012 1.638 -18.701 1.00 84.38 88 SER A C 1
ATOM 719 O O . SER A 1 88 ? 35.045 1.282 -18.137 1.00 84.38 88 SER A O 1
ATOM 721 N N . TYR A 1 89 ? 32.858 0.986 -18.517 1.00 78.12 89 TYR A N 1
ATOM 722 C CA . TYR A 1 89 ? 32.754 -0.243 -17.720 1.00 78.12 89 TYR A CA 1
ATOM 723 C C . TYR A 1 89 ? 33.390 -1.452 -18.420 1.00 78.12 89 TYR A C 1
ATOM 725 O O . TYR A 1 89 ? 33.808 -2.386 -17.745 1.00 78.12 89 TYR A O 1
ATOM 733 N N . ALA A 1 90 ? 33.510 -1.433 -19.753 1.00 78.56 90 ALA A N 1
ATOM 734 C CA . ALA A 1 90 ? 34.202 -2.479 -20.509 1.00 78.56 90 ALA A CA 1
ATOM 735 C C . ALA A 1 90 ? 35.736 -2.332 -20.473 1.00 78.56 90 ALA A C 1
ATOM 737 O O . ALA A 1 90 ? 36.447 -3.236 -20.899 1.00 78.56 90 ALA A O 1
ATOM 738 N N . SER A 1 91 ? 36.244 -1.200 -19.972 1.00 80.94 91 SER A N 1
ATOM 739 C CA . SER A 1 91 ? 37.675 -0.888 -19.866 1.00 80.94 91 SER A CA 1
ATOM 740 C C . SER A 1 91 ? 38.230 -0.976 -18.440 1.00 80.94 91 SER A C 1
ATOM 742 O O . SER A 1 91 ? 39.342 -0.514 -18.201 1.00 80.94 91 SER A O 1
ATOM 744 N N . PHE A 1 92 ? 37.471 -1.526 -17.485 1.00 67.88 92 PHE A N 1
ATOM 745 C CA . PHE A 1 92 ? 37.995 -1.811 -16.147 1.00 67.88 92 PHE A CA 1
ATOM 746 C C . PHE A 1 92 ? 38.959 -3.004 -16.247 1.00 67.88 92 PHE A C 1
ATOM 748 O O . PHE A 1 92 ? 38.523 -4.135 -16.461 1.00 67.88 92 PHE A O 1
ATOM 755 N N . VAL A 1 93 ? 40.260 -2.717 -16.167 1.00 61.66 93 VAL A N 1
ATOM 756 C CA . VAL A 1 93 ? 41.353 -3.700 -16.066 1.00 61.66 93 VAL A CA 1
ATOM 757 C C . VAL A 1 93 ? 41.723 -3.875 -14.602 1.00 61.66 93 VAL A C 1
ATOM 759 O O . VAL A 1 93 ? 41.791 -2.838 -13.902 1.00 61.66 93 VAL A O 1
#

Secondary structure (DSSP, 8-state):
-PPPPGGGG-HHHHHHTT-------S-HHHHHHHHHHHHH-SS--HHHHHHHHHHHHHHHHHHHHHHHTT-SPPP-PPPPP-----GGGGG--